Protein AF-A0A7C7RYG1-F1 (afdb_monomer)

Structure (mmCIF, N/CA/C/O backbone):
data_AF-A0A7C7RYG1-F1
#
_entry.id   AF-A0A7C7RYG1-F1
#
loop_
_atom_site.group_PDB
_atom_site.id
_atom_site.type_symbol
_atom_site.label_atom_id
_atom_site.label_alt_id
_atom_site.label_comp_id
_atom_site.label_asym_id
_atom_site.label_entity_id
_atom_site.label_seq_id
_atom_site.pdbx_PDB_ins_code
_atom_site.Cartn_x
_atom_site.Cartn_y
_atom_site.Cartn_z
_atom_site.occupancy
_atom_site.B_iso_or_equiv
_atom_site.auth_seq_id
_atom_site.auth_comp_id
_atom_site.auth_asym_id
_atom_site.auth_atom_id
_atom_site.pdbx_PDB_model_num
ATOM 1 N N . MET A 1 1 ? -7.619 8.962 5.197 1.00 81.75 1 MET A N 1
ATOM 2 C CA . MET A 1 1 ? -7.020 7.698 5.657 1.00 81.75 1 MET A CA 1
ATOM 3 C C . MET A 1 1 ? -5.960 7.375 4.657 1.00 81.75 1 MET A C 1
ATOM 5 O O . MET A 1 1 ? -6.228 7.354 3.449 1.00 81.75 1 MET A O 1
ATOM 9 N N . ASP A 1 2 ? -4.773 7.214 5.199 1.00 88.69 2 ASP A N 1
ATOM 10 C CA . ASP A 1 2 ? -3.544 7.345 4.460 1.00 88.69 2 ASP A CA 1
ATOM 11 C C . ASP A 1 2 ? -2.760 6.060 4.701 1.00 88.69 2 ASP A C 1
ATOM 13 O O . ASP A 1 2 ? -2.765 5.500 5.801 1.00 88.69 2 ASP A O 1
ATOM 17 N N . ALA A 1 3 ? -2.150 5.551 3.643 1.00 91.12 3 ALA A N 1
ATOM 18 C CA . ALA A 1 3 ? -1.354 4.341 3.709 1.00 91.12 3 ALA A CA 1
ATOM 19 C C . ALA A 1 3 ? 0.076 4.641 3.287 1.00 91.12 3 ALA A C 1
ATOM 21 O O . ALA A 1 3 ? 0.317 5.449 2.388 1.00 91.12 3 ALA A O 1
ATOM 22 N N . VAL A 1 4 ? 1.009 3.950 3.919 1.00 92.00 4 VAL A N 1
ATOM 23 C CA . VAL A 1 4 ? 2.417 3.939 3.561 1.00 92.00 4 VAL A CA 1
ATOM 24 C C . VAL A 1 4 ? 2.776 2.512 3.177 1.00 92.00 4 VAL A C 1
ATOM 26 O O . VAL A 1 4 ? 2.602 1.586 3.964 1.00 92.00 4 VAL A O 1
ATOM 29 N N . ILE A 1 5 ? 3.238 2.342 1.944 1.00 91.88 5 ILE A N 1
ATOM 30 C CA . ILE A 1 5 ? 3.670 1.064 1.387 1.00 91.88 5 ILE A CA 1
ATOM 31 C C . ILE A 1 5 ? 5.193 1.032 1.452 1.00 91.88 5 ILE A C 1
ATOM 33 O O . ILE A 1 5 ? 5.849 1.869 0.836 1.00 91.88 5 ILE A O 1
ATOM 37 N N . LEU A 1 6 ? 5.753 0.084 2.191 1.00 90.31 6 LEU A N 1
ATOM 38 C CA . LEU A 1 6 ? 7.189 -0.106 2.339 1.00 90.31 6 LEU A CA 1
ATOM 39 C C . LEU A 1 6 ? 7.705 -0.981 1.197 1.00 90.31 6 LEU A C 1
ATOM 41 O O . LEU A 1 6 ? 7.464 -2.183 1.174 1.00 90.31 6 LEU A O 1
ATOM 45 N N . ALA A 1 7 ? 8.422 -0.389 0.247 1.00 86.25 7 ALA A N 1
ATOM 46 C CA . ALA A 1 7 ? 9.057 -1.117 -0.845 1.00 86.25 7 ALA A CA 1
ATOM 47 C C . ALA A 1 7 ? 10.578 -1.066 -0.708 1.00 86.25 7 ALA A C 1
ATOM 49 O O . ALA A 1 7 ? 11.274 -0.394 -1.464 1.00 86.25 7 ALA A O 1
ATOM 50 N N . THR A 1 8 ? 11.093 -1.758 0.306 1.00 76.00 8 THR A N 1
ATOM 51 C CA . THR A 1 8 ? 12.538 -1.880 0.559 1.00 76.00 8 THR A CA 1
ATOM 52 C C . THR A 1 8 ? 13.253 -2.681 -0.533 1.00 76.00 8 THR A C 1
ATOM 54 O O . THR A 1 8 ? 14.423 -2.423 -0.806 1.00 76.00 8 THR A O 1
ATOM 57 N N . ASP A 1 9 ? 12.533 -3.586 -1.199 1.00 79.75 9 ASP A N 1
ATOM 58 C CA . ASP A 1 9 ? 12.875 -4.180 -2.491 1.00 79.75 9 ASP A CA 1
ATOM 59 C C . ASP A 1 9 ? 11.777 -3.817 -3.508 1.00 79.75 9 ASP A C 1
ATOM 61 O O . ASP A 1 9 ? 10.581 -3.885 -3.218 1.00 79.75 9 ASP A O 1
ATOM 65 N N . THR A 1 10 ? 12.177 -3.404 -4.710 1.00 79.06 10 THR A N 1
ATOM 66 C CA . THR A 1 10 ? 11.249 -3.007 -5.783 1.00 79.06 10 THR A CA 1
ATOM 67 C C . THR A 1 10 ? 10.888 -4.159 -6.716 1.00 79.06 10 THR A C 1
ATOM 69 O O . THR A 1 10 ? 9.892 -4.065 -7.440 1.00 79.06 10 THR A O 1
ATOM 72 N N . SER A 1 11 ? 11.640 -5.263 -6.677 1.00 79.12 11 SER A N 1
ATOM 73 C CA . SER A 1 11 ? 11.376 -6.457 -7.482 1.00 79.12 11 SER A CA 1
ATOM 74 C C . SER A 1 11 ? 9.952 -7.005 -7.260 1.00 79.12 11 SER A C 1
ATOM 76 O O . SER A 1 11 ? 9.217 -7.150 -8.247 1.00 79.12 11 SER A O 1
ATOM 78 N N . PRO A 1 12 ? 9.469 -7.185 -6.009 1.00 79.38 12 PRO A N 1
ATOM 79 C CA . PRO A 1 12 ? 8.124 -7.704 -5.754 1.00 79.38 12 PRO A CA 1
ATOM 80 C C . PRO A 1 12 ? 7.001 -6.786 -6.247 1.00 79.38 12 PRO A C 1
ATOM 82 O O . PRO A 1 12 ? 5.961 -7.272 -6.686 1.00 79.38 12 PRO A O 1
ATOM 85 N N . LEU A 1 13 ? 7.200 -5.462 -6.237 1.00 81.19 13 LEU A N 1
ATOM 86 C CA . LEU A 1 13 ? 6.156 -4.501 -6.615 1.00 81.19 13 LEU A CA 1
ATOM 87 C C . LEU A 1 13 ? 5.687 -4.672 -8.062 1.00 81.19 13 LEU A C 1
ATOM 89 O O . LEU A 1 13 ? 4.502 -4.505 -8.367 1.00 81.19 13 LEU A O 1
ATOM 93 N N . THR A 1 14 ? 6.627 -4.982 -8.954 1.00 83.56 14 THR A N 1
ATOM 94 C CA . THR A 1 14 ? 6.363 -5.143 -10.390 1.00 83.56 14 THR A CA 1
ATOM 95 C C . THR A 1 14 ? 5.921 -6.555 -10.758 1.00 83.56 14 THR A C 1
ATOM 97 O O . THR A 1 14 ? 5.418 -6.766 -11.865 1.00 83.56 14 THR A O 1
ATOM 100 N N . LEU A 1 15 ? 6.053 -7.509 -9.828 1.00 88.19 15 LEU A N 1
ATOM 101 C CA . LEU A 1 15 ? 5.689 -8.899 -10.046 1.00 88.19 15 LEU A CA 1
ATOM 102 C C . LEU A 1 15 ? 4.186 -9.003 -10.352 1.00 88.19 15 LEU A C 1
ATOM 104 O O . LEU A 1 15 ? 3.356 -8.496 -9.588 1.00 88.19 15 LEU A O 1
ATOM 108 N N . PRO A 1 16 ? 3.799 -9.630 -11.476 1.00 88.25 16 PRO A N 1
ATOM 109 C CA . PRO A 1 16 ? 2.399 -9.744 -11.837 1.00 88.25 16 PRO A CA 1
ATOM 110 C C . PRO A 1 16 ? 1.699 -10.791 -10.967 1.00 88.25 16 PRO A C 1
ATOM 112 O O . PRO A 1 16 ? 2.003 -11.980 -11.027 1.00 88.25 16 PRO A O 1
ATOM 115 N N . VAL A 1 17 ? 0.682 -10.361 -10.227 1.00 87.88 17 VAL A N 1
ATOM 116 C CA . VAL A 1 17 ? -0.285 -11.225 -9.547 1.00 87.88 17 VAL A CA 1
ATOM 117 C C . VAL A 1 17 ? -1.599 -11.144 -10.312 1.00 87.88 17 VAL A C 1
ATOM 119 O O . VAL A 1 17 ? -2.195 -10.074 -10.439 1.00 87.88 17 VAL A O 1
ATOM 122 N N . CYS A 1 18 ? -2.038 -12.274 -10.871 1.00 87.38 18 CYS A N 1
ATOM 123 C CA . CYS A 1 18 ? -3.219 -12.344 -11.742 1.00 87.38 18 CYS A CA 1
ATOM 124 C C . CYS A 1 18 ? -3.165 -11.353 -12.928 1.00 87.38 18 CYS A C 1
ATOM 126 O O . CYS A 1 18 ? -4.173 -10.748 -13.285 1.00 87.38 18 CYS A O 1
ATOM 128 N N . GLY A 1 19 ? -1.981 -11.158 -13.523 1.00 89.38 19 GLY A N 1
ATOM 129 C CA . GLY A 1 19 ? -1.785 -10.264 -14.675 1.00 89.38 19 GLY A CA 1
ATOM 130 C C . GLY A 1 19 ? -1.699 -8.770 -14.338 1.00 89.38 19 GLY A C 1
ATOM 131 O O . GLY A 1 19 ? -1.629 -7.949 -15.249 1.00 89.38 19 GLY A O 1
ATOM 132 N N . MET A 1 20 ? -1.680 -8.401 -13.054 1.00 89.31 20 MET A N 1
ATOM 133 C CA . MET A 1 20 ? -1.529 -7.021 -12.588 1.00 89.31 20 MET A CA 1
ATOM 134 C C . MET A 1 20 ? -0.301 -6.894 -11.678 1.00 89.31 20 MET A C 1
ATOM 136 O O . MET A 1 20 ? -0.127 -7.756 -10.820 1.00 89.31 20 MET A O 1
ATOM 140 N N . PRO A 1 21 ? 0.521 -5.831 -11.794 1.00 90.00 21 PRO A N 1
ATOM 141 C CA . PRO A 1 21 ? 1.601 -5.582 -10.841 1.00 90.00 21 PRO A CA 1
ATOM 142 C C . PRO A 1 21 ? 1.085 -5.578 -9.401 1.00 90.00 21 PRO A C 1
ATOM 144 O O . PRO A 1 21 ? 0.058 -4.947 -9.116 1.00 90.00 21 PRO A O 1
ATOM 147 N N . LEU A 1 22 ? 1.796 -6.264 -8.506 1.00 90.88 22 LEU A N 1
ATOM 148 C CA . LEU A 1 22 ? 1.409 -6.437 -7.108 1.00 90.88 22 LEU A CA 1
ATOM 149 C C . LEU A 1 22 ? 1.053 -5.107 -6.437 1.00 90.88 22 LEU A C 1
ATOM 151 O O . LEU A 1 22 ? -0.020 -4.977 -5.849 1.00 90.88 22 LEU A O 1
ATOM 155 N N . VAL A 1 23 ? 1.891 -4.088 -6.622 1.00 90.06 23 VAL A N 1
ATOM 156 C CA . VAL A 1 23 ? 1.678 -2.749 -6.056 1.00 90.06 23 VAL A CA 1
ATOM 157 C C . VAL A 1 23 ? 0.370 -2.108 -6.524 1.00 90.06 23 VAL A C 1
ATOM 159 O O . VAL A 1 23 ? -0.341 -1.472 -5.748 1.00 90.06 23 VAL A O 1
ATOM 162 N N . ARG A 1 24 ? -0.010 -2.314 -7.790 1.00 91.50 24 ARG A N 1
ATOM 163 C CA . ARG A 1 24 ? -1.252 -1.770 -8.343 1.00 91.50 24 ARG A CA 1
ATOM 164 C C . ARG A 1 24 ? -2.455 -2.500 -7.752 1.00 91.50 24 ARG A C 1
ATOM 166 O O . ARG A 1 24 ? -3.437 -1.853 -7.392 1.00 91.50 24 ARG A O 1
ATOM 173 N N . ARG A 1 25 ? -2.364 -3.824 -7.595 1.00 92.06 25 ARG A N 1
ATOM 174 C CA . ARG A 1 25 ? -3.386 -4.622 -6.905 1.00 92.06 25 ARG A CA 1
ATOM 175 C C . ARG A 1 25 ? -3.549 -4.161 -5.456 1.00 92.06 25 ARG A C 1
ATOM 177 O O . ARG A 1 25 ? -4.677 -3.944 -5.023 1.00 92.06 25 ARG A O 1
ATOM 184 N N . LEU A 1 26 ? -2.443 -3.944 -4.746 1.00 92.50 26 LEU A N 1
ATOM 185 C CA . LEU A 1 26 ? -2.449 -3.454 -3.371 1.00 92.50 26 LEU A CA 1
ATOM 186 C C . LEU A 1 26 ? -3.144 -2.091 -3.260 1.00 92.50 26 LEU A C 1
ATOM 188 O O . LEU A 1 26 ? -4.017 -1.913 -2.416 1.00 92.50 26 LEU A O 1
ATOM 192 N N . LEU A 1 27 ? -2.843 -1.149 -4.157 1.00 93.19 27 LEU A N 1
ATOM 193 C CA . LEU A 1 27 ? -3.526 0.147 -4.187 1.00 93.19 27 LEU A CA 1
ATOM 194 C C . LEU A 1 27 ? -5.032 0.028 -4.444 1.00 93.19 27 LEU A C 1
ATOM 196 O O . LEU A 1 27 ? -5.804 0.769 -3.836 1.00 93.19 27 LEU A O 1
ATOM 200 N N . TYR A 1 28 ? -5.473 -0.899 -5.300 1.00 93.00 28 TYR A N 1
ATOM 201 C CA . TYR A 1 28 ? -6.903 -1.167 -5.478 1.00 93.00 28 TYR A CA 1
ATOM 202 C C . TYR A 1 28 ? -7.550 -1.712 -4.201 1.00 93.00 28 TYR A C 1
ATOM 204 O O . TYR A 1 28 ? -8.629 -1.243 -3.833 1.00 93.00 28 TYR A O 1
ATOM 212 N N . THR A 1 29 ? -6.887 -2.633 -3.495 1.00 93.38 29 THR A N 1
ATOM 213 C CA . THR A 1 29 ? -7.349 -3.134 -2.192 1.00 93.38 29 THR A CA 1
ATOM 214 C C . THR A 1 29 ? -7.466 -1.998 -1.174 1.00 93.38 29 THR A C 1
ATOM 216 O O . THR A 1 29 ? -8.511 -1.822 -0.549 1.00 93.38 29 THR A O 1
ATOM 219 N N . LEU A 1 30 ? -6.419 -1.182 -1.034 1.00 92.62 30 LEU A N 1
ATOM 220 C CA . LEU A 1 30 ? -6.394 -0.057 -0.099 1.00 92.62 30 LEU A CA 1
ATOM 221 C C . LEU A 1 30 ? -7.485 0.969 -0.430 1.00 92.62 30 LEU A C 1
ATOM 223 O O . LEU A 1 30 ? -8.191 1.440 0.463 1.00 92.62 30 LEU A O 1
ATOM 227 N N . ARG A 1 31 ? -7.694 1.267 -1.717 1.00 93.44 31 ARG A N 1
ATOM 228 C CA . ARG A 1 31 ? -8.787 2.132 -2.179 1.00 93.44 31 ARG A CA 1
ATOM 229 C C . ARG A 1 31 ? -10.151 1.612 -1.731 1.00 93.44 31 ARG A C 1
ATOM 231 O O . ARG A 1 31 ? -10.970 2.403 -1.251 1.00 93.44 31 ARG A O 1
ATOM 238 N N . ALA A 1 32 ? -10.404 0.316 -1.925 1.00 92.56 32 ALA A N 1
ATOM 239 C CA . ALA A 1 32 ? -11.657 -0.335 -1.551 1.00 92.56 32 ALA A CA 1
ATOM 240 C C . ALA A 1 32 ? -11.877 -0.302 -0.027 1.00 92.56 32 ALA A C 1
ATOM 242 O O . ALA A 1 32 ? -12.990 -0.041 0.428 1.00 92.56 32 ALA A O 1
ATOM 243 N N . ALA A 1 33 ? -10.796 -0.411 0.750 1.00 91.50 33 ALA A N 1
ATOM 244 C CA . ALA A 1 33 ? -10.802 -0.232 2.201 1.00 91.50 33 ALA A CA 1
ATOM 245 C C . ALA A 1 33 ? -10.989 1.231 2.662 1.00 91.50 33 ALA A C 1
ATOM 247 O O . ALA A 1 33 ? -11.164 1.479 3.853 1.00 91.50 33 ALA A O 1
ATOM 248 N N . GLY A 1 34 ? -10.998 2.204 1.742 1.00 90.88 34 GLY A N 1
ATOM 249 C CA . GLY A 1 34 ? -11.260 3.618 2.036 1.00 90.88 34 GLY A CA 1
ATOM 250 C C . GLY A 1 34 ? -10.028 4.525 2.024 1.00 90.88 34 GLY A C 1
ATOM 251 O O . GLY A 1 34 ? -10.165 5.728 2.254 1.00 90.88 34 GLY A O 1
ATOM 252 N N . VAL A 1 35 ? -8.843 4.001 1.701 1.00 91.00 35 VAL A N 1
ATOM 253 C CA . VAL A 1 35 ? -7.628 4.810 1.539 1.00 91.00 35 VAL A CA 1
ATOM 254 C C . VAL A 1 35 ? -7.782 5.742 0.336 1.00 91.00 35 VAL A C 1
ATOM 256 O O . VAL A 1 35 ? -8.343 5.376 -0.705 1.00 91.00 35 VAL A O 1
ATOM 259 N N . ARG A 1 36 ? -7.318 6.984 0.494 1.00 90.19 36 ARG A N 1
ATOM 260 C CA . ARG A 1 36 ? -7.355 8.019 -0.558 1.00 90.19 36 ARG A CA 1
ATOM 261 C C . ARG A 1 36 ? -5.978 8.575 -0.897 1.00 90.19 36 ARG A C 1
ATOM 263 O O . ARG A 1 36 ? -5.798 9.085 -1.999 1.00 90.19 36 ARG A O 1
ATOM 270 N N . LYS A 1 37 ? -5.015 8.435 0.012 1.00 91.12 37 LYS A N 1
ATOM 271 C CA . LYS A 1 37 ? -3.618 8.819 -0.173 1.00 91.12 37 LYS A CA 1
ATOM 272 C C . LYS A 1 37 ? -2.740 7.612 0.127 1.00 91.12 37 LYS A C 1
ATOM 274 O O . LYS A 1 37 ? -2.884 6.997 1.180 1.00 91.12 37 LYS A O 1
ATOM 279 N N . ALA A 1 38 ? -1.869 7.263 -0.807 1.00 91.00 38 ALA A N 1
ATOM 280 C CA . ALA A 1 38 ? -0.891 6.204 -0.640 1.00 91.00 38 ALA A CA 1
ATOM 281 C C . ALA A 1 38 ? 0.502 6.766 -0.917 1.00 91.00 38 ALA A C 1
ATOM 283 O O . ALA A 1 38 ? 0.744 7.366 -1.966 1.00 91.00 38 ALA A O 1
ATOM 284 N N . PHE A 1 39 ? 1.408 6.574 0.028 1.00 91.69 39 PHE A N 1
ATOM 285 C CA . PHE A 1 39 ? 2.807 6.931 -0.114 1.00 91.69 39 PHE A CA 1
ATOM 286 C C . PHE A 1 39 ? 3.617 5.649 -0.269 1.00 91.69 39 PHE A C 1
ATOM 288 O O . PHE A 1 39 ? 3.576 4.781 0.596 1.00 91.69 39 PHE A O 1
ATOM 295 N N . ILE A 1 40 ? 4.325 5.502 -1.377 1.00 91.31 40 ILE A N 1
ATOM 296 C CA . ILE A 1 40 ? 5.176 4.348 -1.640 1.00 91.31 40 ILE A CA 1
ATOM 297 C C . ILE A 1 40 ? 6.597 4.748 -1.261 1.00 91.31 40 ILE A C 1
ATOM 299 O O . ILE A 1 40 ? 7.205 5.615 -1.893 1.00 91.31 40 ILE A O 1
ATOM 303 N N . VAL A 1 41 ? 7.105 4.129 -0.202 1.00 90.56 41 VAL A N 1
ATOM 304 C CA . VAL A 1 41 ? 8.4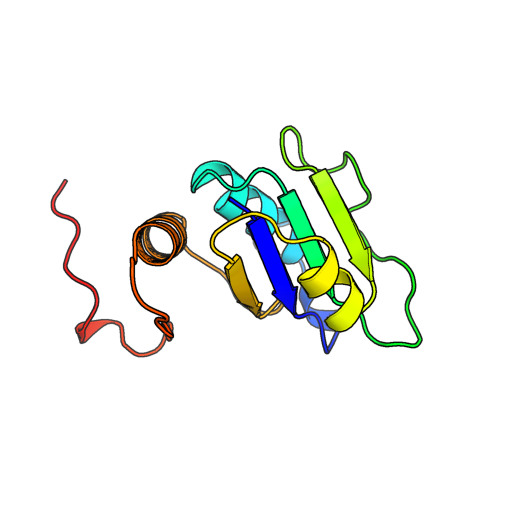82 4.296 0.245 1.00 90.56 41 VAL A CA 1
ATOM 305 C C . VAL A 1 41 ? 9.372 3.464 -0.652 1.00 90.56 41 VAL A C 1
ATOM 307 O O . VAL A 1 41 ? 9.181 2.256 -0.748 1.00 90.56 41 VAL A O 1
ATOM 310 N N . LEU A 1 42 ? 10.333 4.113 -1.296 1.00 88.38 42 LEU A N 1
ATOM 311 C CA . LEU A 1 42 ? 11.259 3.489 -2.229 1.00 88.38 42 LEU A CA 1
ATOM 312 C C . LEU A 1 42 ? 12.680 3.443 -1.648 1.00 88.38 42 LEU A C 1
ATOM 314 O O . LEU A 1 42 ? 13.003 4.218 -0.739 1.00 88.38 42 LEU A O 1
ATOM 318 N N . PRO A 1 43 ? 13.552 2.575 -2.184 1.00 85.94 43 PRO A N 1
ATOM 319 C CA . PRO A 1 43 ? 14.970 2.591 -1.857 1.00 85.94 43 PRO A CA 1
ATOM 320 C C . PRO A 1 43 ? 15.615 3.940 -2.241 1.00 85.94 43 PRO A C 1
ATOM 322 O O . PRO A 1 43 ? 15.161 4.581 -3.192 1.00 85.94 43 PRO A O 1
ATOM 325 N N . PRO A 1 44 ? 16.675 4.399 -1.545 1.00 81.00 44 PRO A N 1
ATOM 326 C CA . PRO A 1 44 ? 17.254 5.737 -1.745 1.00 81.00 44 PRO A CA 1
ATOM 327 C C . PRO A 1 44 ? 17.756 6.021 -3.171 1.00 81.00 44 PRO A C 1
ATOM 329 O O . PRO A 1 44 ? 17.830 7.174 -3.596 1.00 81.00 44 PRO A O 1
ATOM 332 N N . ASP A 1 45 ? 18.130 4.975 -3.902 1.00 83.44 45 ASP A N 1
ATOM 333 C CA . ASP A 1 45 ? 18.600 5.011 -5.284 1.00 83.44 45 ASP A CA 1
ATOM 334 C C . ASP A 1 45 ? 17.463 5.124 -6.314 1.00 83.44 45 ASP A C 1
ATOM 336 O O . ASP A 1 45 ? 17.722 5.412 -7.485 1.00 83.44 45 ASP A O 1
ATOM 340 N N . LEU A 1 46 ? 16.202 4.980 -5.892 1.00 80.00 46 LEU A N 1
ATOM 341 C CA . LEU A 1 46 ? 15.044 4.938 -6.775 1.00 80.00 46 LEU A CA 1
ATOM 342 C C . LEU A 1 46 ? 14.042 6.051 -6.445 1.00 80.00 46 LEU A C 1
ATOM 344 O O . LEU A 1 46 ? 13.390 6.063 -5.407 1.00 80.00 46 LEU A O 1
ATOM 348 N N . ARG A 1 47 ? 13.892 7.009 -7.368 1.00 70.75 47 ARG A N 1
ATOM 349 C CA . ARG A 1 47 ? 13.012 8.179 -7.175 1.00 70.75 47 ARG A CA 1
ATOM 350 C C . ARG A 1 47 ? 11.557 7.944 -7.583 1.00 70.75 47 ARG A C 1
ATOM 352 O O . ARG A 1 47 ? 10.680 8.686 -7.147 1.00 70.75 47 ARG A O 1
ATOM 359 N N . SER A 1 48 ? 11.293 6.963 -8.443 1.00 75.25 48 SER A N 1
ATOM 360 C CA . SER A 1 48 ? 9.941 6.627 -8.897 1.00 75.25 48 SER A CA 1
ATOM 361 C C . SER A 1 48 ? 9.867 5.216 -9.482 1.00 75.25 48 SER A C 1
ATOM 363 O O . SER A 1 48 ? 10.806 4.748 -10.123 1.00 75.25 48 SER A O 1
ATOM 365 N N . LEU A 1 49 ? 8.722 4.558 -9.295 1.00 79.00 49 LEU A N 1
ATOM 366 C CA . LEU A 1 49 ? 8.373 3.267 -9.890 1.00 79.00 49 LEU A CA 1
ATOM 367 C C . LEU A 1 49 ? 6.897 3.315 -10.325 1.00 79.00 49 LEU A C 1
ATOM 369 O O . LEU A 1 49 ? 6.131 4.104 -9.768 1.00 79.00 49 LEU A O 1
ATOM 373 N N . PRO A 1 50 ? 6.447 2.496 -11.291 1.00 74.69 50 PRO A N 1
ATOM 374 C CA . PRO A 1 50 ? 5.028 2.206 -11.416 1.00 74.69 50 PRO A CA 1
ATOM 375 C C . PRO A 1 50 ? 4.466 1.700 -10.076 1.00 74.69 50 PRO A C 1
ATOM 377 O O . PRO A 1 50 ? 5.092 0.848 -9.441 1.00 74.69 50 PRO A O 1
ATOM 380 N N . PRO A 1 51 ? 3.295 2.187 -9.645 1.00 75.38 51 PRO A N 1
ATOM 381 C CA . PRO A 1 51 ? 2.338 3.000 -10.383 1.00 75.38 51 PRO A CA 1
ATOM 382 C C . PRO A 1 51 ? 2.594 4.506 -10.212 1.00 75.38 51 PRO A C 1
ATOM 384 O O . PRO A 1 51 ? 2.826 5.000 -9.112 1.00 75.38 51 PRO A O 1
ATOM 387 N N . ALA A 1 52 ? 2.500 5.254 -11.309 1.00 77.75 52 ALA A N 1
ATOM 388 C CA . ALA A 1 52 ? 2.674 6.702 -11.292 1.00 77.75 52 ALA A CA 1
ATOM 389 C C . ALA A 1 52 ? 1.479 7.416 -10.619 1.00 77.75 52 ALA A C 1
ATOM 391 O O . ALA A 1 52 ? 0.381 6.856 -10.529 1.00 77.75 52 ALA A O 1
ATOM 392 N N . PRO A 1 53 ? 1.640 8.675 -10.170 1.00 74.00 53 PRO A N 1
ATOM 393 C CA . PRO A 1 53 ? 0.510 9.488 -9.728 1.00 74.00 53 PRO A CA 1
ATOM 394 C C . PRO A 1 53 ? -0.607 9.513 -10.786 1.00 74.00 53 PRO A C 1
ATOM 396 O O . PRO A 1 53 ? -0.373 9.885 -11.932 1.00 74.00 53 PRO A O 1
ATOM 399 N N . GLY A 1 54 ? -1.821 9.113 -10.397 1.00 75.06 54 GLY A N 1
ATOM 400 C CA . GLY A 1 54 ? -2.985 9.039 -11.291 1.00 75.06 54 GLY A CA 1
ATOM 401 C C . GLY A 1 54 ? -3.242 7.669 -11.934 1.00 75.06 54 GLY A C 1
ATOM 402 O O . GLY A 1 54 ? -4.316 7.474 -12.497 1.00 75.06 54 GLY A O 1
ATOM 403 N N . ASP A 1 55 ? -2.334 6.698 -11.789 1.00 83.44 55 ASP A N 1
ATOM 404 C CA . ASP A 1 55 ? -2.507 5.341 -12.338 1.00 83.44 55 ASP A CA 1
ATOM 405 C C . ASP A 1 55 ? -3.675 4.565 -11.715 1.00 83.44 55 ASP A C 1
ATOM 407 O O . ASP A 1 55 ? -4.219 3.647 -12.334 1.00 83.44 55 ASP A O 1
ATOM 411 N N . VAL A 1 56 ? -4.036 4.895 -10.472 1.00 86.69 56 VAL A N 1
ATOM 412 C CA . VAL A 1 56 ? -5.131 4.260 -9.734 1.00 86.69 56 VAL A CA 1
ATOM 413 C C . VAL A 1 56 ? -6.205 5.309 -9.443 1.00 86.69 56 VAL A C 1
ATOM 415 O O . VAL A 1 56 ? -6.000 6.186 -8.600 1.00 86.69 56 VAL A O 1
ATOM 418 N N . PRO A 1 57 ?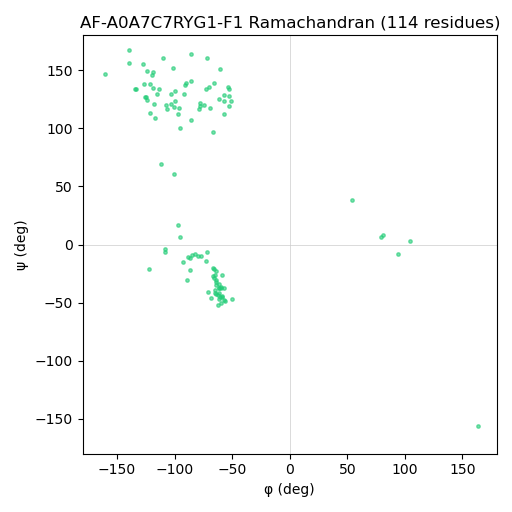 -7.373 5.242 -10.109 1.00 87.19 57 PRO A N 1
ATOM 419 C CA . PRO A 1 57 ? -8.434 6.224 -9.923 1.00 87.19 57 PRO A CA 1
ATOM 420 C C . PRO A 1 57 ? -8.887 6.324 -8.462 1.00 87.19 57 PRO A C 1
ATOM 422 O O . PRO A 1 57 ? -9.249 5.326 -7.839 1.00 87.19 57 PRO A O 1
ATOM 425 N N . GLY A 1 58 ? -8.923 7.544 -7.926 1.00 86.94 58 GLY A N 1
ATOM 426 C CA . GLY A 1 58 ? -9.383 7.813 -6.560 1.00 86.94 58 GLY A CA 1
ATOM 427 C C . GLY A 1 58 ? -8.354 7.547 -5.457 1.00 86.94 58 GLY A C 1
ATOM 428 O O . GLY A 1 58 ? -8.727 7.620 -4.286 1.00 86.94 58 GLY A O 1
ATOM 429 N N . VAL A 1 59 ? -7.092 7.267 -5.809 1.00 90.06 59 VAL A N 1
ATOM 430 C CA . VAL A 1 59 ? -5.960 7.247 -4.873 1.00 90.06 59 VAL A CA 1
ATOM 431 C C . VAL A 1 59 ? -4.877 8.198 -5.368 1.00 90.06 59 VAL A C 1
ATOM 433 O O . VAL A 1 59 ? -4.384 8.078 -6.487 1.00 90.06 59 VAL A O 1
ATOM 436 N N . VAL A 1 60 ? -4.486 9.146 -4.521 1.00 90.31 60 VAL A N 1
ATOM 437 C CA . VAL A 1 60 ? -3.309 9.982 -4.753 1.00 90.31 60 VAL A CA 1
ATOM 438 C C . VAL A 1 60 ? -2.077 9.169 -4.375 1.00 90.31 60 VAL A C 1
ATOM 440 O O . VAL A 1 60 ? -1.925 8.802 -3.212 1.00 90.31 60 VAL A O 1
ATOM 443 N N . VAL A 1 61 ? -1.214 8.892 -5.352 1.00 90.44 61 VAL A N 1
ATOM 444 C CA . VAL A 1 61 ? 0.044 8.162 -5.149 1.00 90.44 61 VAL A CA 1
ATOM 445 C C . VAL A 1 61 ? 1.202 9.153 -5.062 1.00 90.44 61 VAL A C 1
ATOM 447 O O . VAL A 1 61 ? 1.314 10.050 -5.901 1.00 90.44 61 VAL A O 1
ATOM 450 N N . ARG A 1 62 ? 2.059 8.992 -4.053 1.00 89.38 62 ARG A N 1
ATOM 451 C CA . ARG A 1 62 ? 3.330 9.713 -3.887 1.00 89.38 62 ARG A CA 1
ATOM 452 C C . ARG A 1 62 ? 4.468 8.716 -3.680 1.00 89.38 62 ARG A C 1
ATOM 454 O O . ARG A 1 62 ? 4.229 7.603 -3.225 1.00 89.38 62 ARG A O 1
ATOM 461 N N . HIS A 1 63 ? 5.683 9.133 -4.011 1.00 89.25 63 HIS A N 1
ATOM 462 C CA . HIS A 1 63 ? 6.905 8.350 -3.850 1.00 89.25 63 HIS A CA 1
ATOM 463 C C . HIS A 1 63 ? 7.905 9.128 -3.002 1.00 89.25 63 HIS A C 1
ATOM 465 O O . HIS A 1 63 ? 7.934 10.356 -3.093 1.00 89.25 63 HIS A O 1
ATOM 471 N N . GLY A 1 64 ? 8.741 8.423 -2.243 1.00 88.56 64 GLY A N 1
ATOM 472 C CA . GLY A 1 64 ? 9.822 9.048 -1.486 1.00 88.56 64 GLY A CA 1
ATOM 473 C C . GLY A 1 64 ? 10.395 8.148 -0.401 1.00 88.56 64 GLY A C 1
ATOM 474 O O . GLY A 1 64 ? 10.287 6.926 -0.462 1.00 88.56 64 GLY A O 1
ATOM 475 N N . SER A 1 65 ? 10.994 8.768 0.605 1.00 88.75 65 SER A N 1
ATOM 476 C CA . SER A 1 65 ? 11.507 8.104 1.802 1.00 88.75 65 SER A CA 1
ATOM 477 C C . SER A 1 65 ? 10.425 7.925 2.873 1.00 88.75 65 SER A C 1
ATOM 479 O O . SER A 1 65 ? 9.392 8.592 2.861 1.00 88.75 65 SER A O 1
ATOM 481 N N . LEU A 1 66 ? 10.684 7.056 3.857 1.00 87.31 66 LEU A N 1
ATOM 482 C CA . LEU A 1 66 ? 9.801 6.908 5.018 1.00 87.31 66 LEU A CA 1
ATOM 483 C C . LEU A 1 66 ? 9.689 8.210 5.830 1.00 87.31 66 LEU A C 1
ATOM 485 O O . LEU A 1 66 ? 8.623 8.494 6.358 1.00 87.31 66 LEU A O 1
ATOM 489 N N . GLY A 1 67 ? 10.756 9.013 5.906 1.00 86.69 67 GLY A N 1
ATOM 490 C CA . GLY A 1 67 ? 10.725 10.305 6.601 1.00 86.69 67 GLY A CA 1
ATOM 491 C C . GLY A 1 67 ? 9.724 11.270 5.964 1.00 86.69 67 GLY A C 1
ATOM 492 O O . GLY A 1 67 ? 8.807 11.736 6.634 1.00 86.69 67 GLY A O 1
ATOM 493 N N . GLU A 1 68 ? 9.826 11.465 4.648 1.00 88.31 68 GLU A N 1
ATOM 494 C CA . GLU A 1 68 ? 8.883 12.288 3.871 1.00 88.31 68 GLU A CA 1
ATOM 495 C C . GLU A 1 68 ? 7.444 11.760 3.977 1.00 88.31 68 GLU A C 1
ATOM 497 O O . GLU A 1 68 ? 6.491 12.535 4.058 1.00 88.31 68 GLU A O 1
ATOM 502 N N . ALA A 1 69 ? 7.283 10.433 4.018 1.00 86.75 69 ALA A N 1
ATOM 503 C CA . ALA A 1 69 ? 5.985 9.790 4.169 1.00 86.75 69 ALA A CA 1
ATOM 504 C C . ALA A 1 69 ? 5.315 10.093 5.514 1.00 86.75 69 ALA A C 1
ATOM 506 O O . ALA A 1 69 ? 4.091 10.078 5.572 1.00 86.75 69 ALA A O 1
ATOM 507 N N . LEU A 1 70 ? 6.092 10.317 6.580 1.00 84.31 70 LEU A N 1
ATOM 508 C CA . LEU A 1 70 ? 5.600 10.580 7.935 1.00 84.31 70 LEU A CA 1
ATOM 509 C C . LEU A 1 70 ? 5.370 12.072 8.203 1.00 84.31 70 LEU A C 1
ATOM 511 O O . LEU A 1 70 ? 4.469 12.412 8.963 1.00 84.31 70 LEU A O 1
ATOM 515 N N . GLU A 1 71 ? 6.146 12.957 7.574 1.00 84.94 71 GLU A N 1
ATOM 516 C CA . GLU A 1 71 ? 5.972 14.415 7.687 1.00 84.94 71 GLU A CA 1
ATOM 517 C C . GLU A 1 71 ? 4.653 14.904 7.067 1.00 84.94 71 GLU A C 1
ATOM 519 O O . GLU A 1 71 ? 4.076 15.895 7.507 1.00 84.94 71 GLU A O 1
ATOM 524 N N . ASP A 1 72 ? 4.159 14.191 6.057 1.00 73.69 72 ASP A N 1
ATOM 525 C CA . ASP A 1 72 ? 2.997 14.549 5.240 1.00 73.69 72 ASP A CA 1
ATOM 526 C C . ASP A 1 72 ? 1.691 13.859 5.714 1.00 73.69 72 ASP A C 1
ATOM 528 O O . ASP A 1 72 ? 0.717 13.763 4.960 1.00 73.69 72 ASP A O 1
ATOM 532 N N . GLN A 1 73 ? 1.662 13.325 6.942 1.00 69.44 73 GLN A N 1
ATOM 533 C CA . GLN A 1 73 ? 0.543 12.539 7.485 1.00 69.44 73 GLN A CA 1
ATOM 534 C C . GLN A 1 73 ? -0.316 13.337 8.466 1.00 69.44 73 GLN A C 1
ATOM 536 O O . GLN A 1 73 ? 0.145 13.767 9.519 1.00 69.44 73 GLN A O 1
ATOM 541 N N . GLU A 1 74 ? -1.606 13.460 8.147 1.00 65.94 74 GL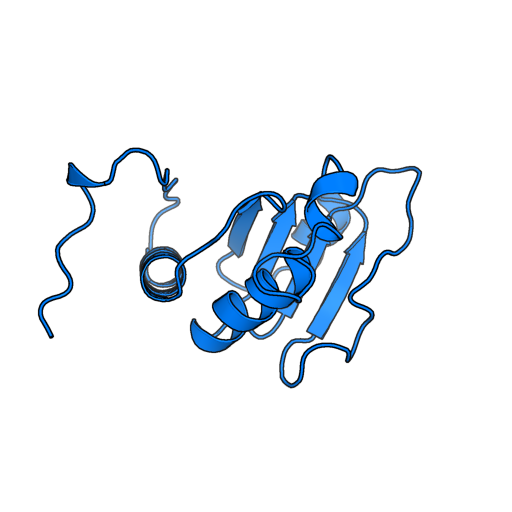U A N 1
ATOM 542 C CA . GLU A 1 74 ? -2.602 14.160 8.975 1.00 65.94 74 GLU A CA 1
ATOM 543 C C . GLU A 1 74 ? -3.591 13.195 9.667 1.00 65.94 74 GLU A C 1
ATOM 545 O O . GLU A 1 74 ? -4.459 13.621 10.430 1.00 65.94 74 GLU A O 1
ATOM 550 N N . ALA A 1 75 ? -3.500 11.888 9.398 1.00 65.44 75 ALA A N 1
ATOM 551 C CA . ALA A 1 75 ? -4.521 10.889 9.720 1.00 65.44 75 ALA A CA 1
ATOM 552 C C . ALA A 1 75 ? -3.911 9.570 10.245 1.00 65.44 75 ALA A C 1
ATOM 554 O O . ALA A 1 75 ? -2.706 9.360 10.120 1.00 65.44 75 ALA A O 1
ATOM 555 N N . PRO A 1 76 ? -4.724 8.655 10.824 1.00 65.00 76 PRO A N 1
ATOM 556 C CA . PRO A 1 76 ? -4.270 7.311 11.177 1.00 65.00 76 PRO A CA 1
ATOM 557 C C . PRO A 1 76 ? -3.614 6.614 9.982 1.00 65.00 76 PRO A C 1
ATOM 559 O O . PRO A 1 76 ? -4.190 6.545 8.889 1.00 65.00 76 PRO A O 1
ATOM 562 N N . LEU A 1 77 ? -2.405 6.122 10.242 1.00 82.38 77 LEU A N 1
ATOM 563 C CA . LEU A 1 77 ? -1.465 5.607 9.262 1.00 82.38 77 LEU A CA 1
ATOM 564 C C . LEU A 1 77 ? -1.507 4.083 9.225 1.00 82.38 77 LEU A C 1
ATOM 566 O O . LEU A 1 77 ? -1.246 3.427 10.234 1.00 82.38 77 LEU A O 1
ATOM 570 N N . LEU A 1 78 ? -1.772 3.524 8.047 1.00 88.06 78 LEU A N 1
ATOM 571 C CA . LEU A 1 78 ? -1.564 2.103 7.789 1.00 88.06 78 LEU A CA 1
ATOM 572 C C . LEU A 1 78 ? -0.197 1.900 7.127 1.00 88.06 78 LEU A C 1
ATOM 574 O O . LEU A 1 78 ? 0.015 2.378 6.015 1.00 88.06 78 LEU A O 1
ATOM 578 N N . LEU A 1 79 ? 0.703 1.176 7.791 1.00 90.69 79 LEU A N 1
ATOM 579 C CA . LEU A 1 79 ? 1.962 0.706 7.207 1.00 90.69 79 LEU A CA 1
ATOM 580 C C . LEU A 1 79 ? 1.750 -0.690 6.618 1.00 90.69 79 LEU A C 1
ATOM 582 O O . LEU A 1 79 ? 1.196 -1.560 7.287 1.00 90.69 79 LEU A O 1
ATOM 586 N N . VAL A 1 80 ? 2.164 -0.886 5.368 1.00 90.62 80 VAL A N 1
ATOM 587 C CA . VAL A 1 80 ? 1.994 -2.145 4.635 1.00 90.62 80 VAL A CA 1
ATOM 588 C C . VAL A 1 80 ? 3.293 -2.503 3.938 1.00 90.62 80 VAL A C 1
ATOM 590 O O . VAL A 1 80 ? 3.866 -1.655 3.259 1.00 90.62 80 VAL A O 1
ATOM 593 N N . ASP A 1 81 ? 3.726 -3.752 4.041 1.00 89.56 81 ASP A N 1
ATOM 594 C CA . ASP A 1 81 ? 4.840 -4.248 3.237 1.00 89.56 81 ASP A CA 1
ATOM 595 C C . ASP A 1 81 ? 4.431 -4.369 1.759 1.00 89.56 81 ASP A C 1
ATOM 597 O O . ASP A 1 81 ? 3.331 -4.803 1.418 1.00 89.56 81 ASP A O 1
ATOM 601 N N . GLY A 1 82 ? 5.290 -3.914 0.850 1.00 86.81 82 GLY A N 1
ATOM 602 C CA . GLY A 1 82 ? 4.984 -3.833 -0.580 1.00 86.81 82 GLY A CA 1
ATOM 603 C C . GLY A 1 82 ? 4.956 -5.181 -1.303 1.00 86.81 82 GLY A C 1
ATOM 604 O O . GLY A 1 82 ? 4.446 -5.268 -2.420 1.00 86.81 82 GLY A O 1
ATOM 605 N N . ASP A 1 83 ? 5.482 -6.228 -0.678 1.00 87.88 83 ASP A N 1
ATOM 606 C CA . ASP A 1 83 ? 5.598 -7.581 -1.219 1.00 87.88 83 ASP A CA 1
ATOM 607 C C . ASP A 1 83 ? 4.439 -8.511 -0.818 1.00 87.88 83 ASP A C 1
ATOM 609 O O . ASP A 1 83 ? 4.437 -9.687 -1.189 1.00 87.88 83 ASP A O 1
ATOM 613 N N . ILE A 1 84 ? 3.405 -7.987 -0.147 1.00 87.50 84 ILE A N 1
ATOM 614 C CA . ILE A 1 84 ? 2.266 -8.788 0.317 1.00 87.50 84 ILE A CA 1
ATOM 615 C C . ILE A 1 84 ? 1.022 -8.661 -0.565 1.00 87.50 84 ILE A C 1
ATOM 617 O O . ILE A 1 84 ? 0.697 -7.624 -1.153 1.00 87.50 84 ILE A O 1
ATOM 621 N N . VAL A 1 85 ? 0.232 -9.731 -0.564 1.00 88.44 85 VAL A N 1
ATOM 622 C CA . VAL A 1 85 ? -1.126 -9.763 -1.105 1.00 88.44 85 VAL A CA 1
ATOM 623 C C . VAL A 1 85 ? -2.108 -9.506 0.037 1.00 88.44 85 VAL A C 1
ATOM 625 O O . VAL A 1 85 ? -2.468 -10.415 0.769 1.00 88.44 85 VAL A O 1
ATOM 628 N N . LEU A 1 86 ? -2.600 -8.272 0.149 1.00 88.81 86 LEU A N 1
ATOM 629 C CA . LEU A 1 86 ? -3.554 -7.894 1.199 1.00 88.81 86 LEU A CA 1
ATOM 630 C C . LEU A 1 86 ? -5.022 -8.099 0.771 1.00 88.81 86 LEU A C 1
ATOM 632 O O . LEU A 1 86 ? -5.397 -7.755 -0.357 1.00 88.81 86 LEU A O 1
ATOM 636 N N . ASP A 1 87 ? -5.854 -8.617 1.683 1.00 88.19 87 ASP A N 1
ATOM 637 C CA . ASP A 1 87 ? -7.323 -8.672 1.568 1.00 88.19 87 ASP A CA 1
ATOM 638 C C . ASP A 1 87 ? -7.956 -7.358 2.067 1.00 88.19 87 ASP A C 1
ATOM 640 O O . ASP A 1 87 ? -7.540 -6.783 3.077 1.00 88.19 87 ASP A O 1
ATOM 644 N N . GLU A 1 88 ? -8.997 -6.883 1.378 1.00 89.69 88 GLU A N 1
ATOM 645 C CA . GLU A 1 88 ? -9.707 -5.642 1.719 1.00 89.69 88 GLU A CA 1
ATOM 646 C C . GLU A 1 88 ? -10.262 -5.656 3.149 1.00 89.69 88 GLU A C 1
ATOM 648 O O . GLU A 1 88 ? -10.234 -4.637 3.842 1.00 89.69 88 GLU A O 1
ATOM 653 N N . ARG A 1 89 ? -10.755 -6.807 3.615 1.00 88.06 89 ARG A N 1
ATOM 654 C CA . ARG A 1 89 ? -11.349 -6.958 4.949 1.00 88.06 89 ARG A CA 1
ATOM 655 C C . ARG A 1 89 ? -10.308 -6.739 6.038 1.00 88.06 89 ARG A C 1
ATOM 657 O O . ARG A 1 89 ? -10.614 -6.087 7.033 1.00 88.06 89 ARG A O 1
ATOM 664 N N . ILE A 1 90 ? -9.084 -7.224 5.824 1.00 87.00 90 ILE A N 1
ATOM 665 C CA . ILE A 1 90 ? -7.957 -7.033 6.746 1.00 87.00 90 ILE A CA 1
ATOM 666 C C . ILE A 1 90 ? -7.550 -5.559 6.758 1.00 87.00 90 ILE A C 1
ATOM 668 O O . ILE A 1 90 ? -7.431 -4.968 7.828 1.00 87.00 90 ILE A O 1
ATOM 672 N N . ALA A 1 91 ? -7.429 -4.928 5.586 1.00 88.31 91 ALA A N 1
ATOM 673 C CA . ALA A 1 91 ? -7.122 -3.500 5.489 1.00 88.31 91 ALA A CA 1
ATOM 674 C C . ALA A 1 91 ? -8.178 -2.632 6.200 1.00 88.31 91 ALA A C 1
ATOM 676 O O . ALA A 1 91 ? -7.841 -1.725 6.960 1.00 88.31 91 ALA A O 1
ATOM 677 N N . ARG A 1 92 ? -9.466 -2.936 6.005 1.00 88.88 92 ARG A N 1
ATOM 678 C CA . ARG A 1 92 ? -10.582 -2.237 6.656 1.00 88.88 92 ARG A CA 1
ATOM 679 C C . ARG A 1 92 ? -10.573 -2.440 8.171 1.00 88.88 92 ARG A C 1
ATOM 681 O O . ARG A 1 92 ? -10.808 -1.487 8.910 1.00 88.88 92 ARG A O 1
ATOM 688 N N . LEU A 1 93 ? -10.286 -3.659 8.630 1.00 87.12 93 LEU A N 1
ATOM 689 C CA . LEU A 1 93 ? -10.145 -3.972 10.050 1.00 87.12 93 LEU A CA 1
ATOM 690 C C . LEU A 1 93 ? -8.980 -3.202 10.681 1.00 87.12 93 LEU A C 1
ATOM 692 O O . LEU A 1 93 ? -9.146 -2.660 11.772 1.00 87.12 93 LEU A O 1
ATOM 696 N N . ALA A 1 94 ? -7.836 -3.132 9.994 1.00 86.94 94 ALA A N 1
ATOM 697 C CA . ALA A 1 94 ? -6.649 -2.407 10.442 1.00 86.94 94 ALA A CA 1
ATOM 698 C C . ALA A 1 94 ? -6.933 -0.907 10.596 1.00 86.94 94 ALA A C 1
ATOM 700 O O . ALA A 1 94 ? -6.649 -0.318 11.635 1.00 86.94 94 ALA A O 1
ATOM 701 N N . LEU A 1 95 ? -7.575 -0.307 9.590 1.00 86.50 95 LEU A N 1
ATOM 702 C CA . LEU A 1 95 ? -7.934 1.114 9.578 1.00 86.50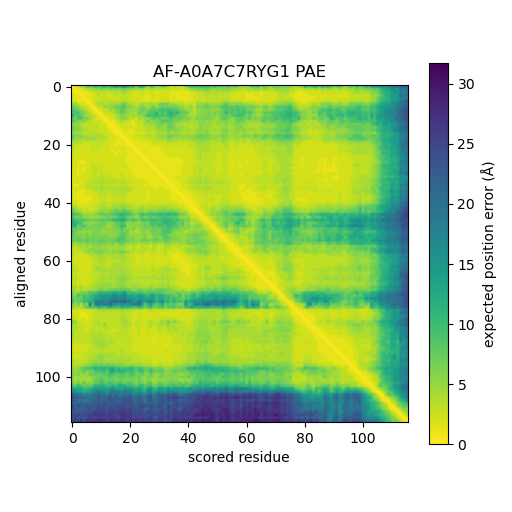 95 LEU A CA 1
ATOM 703 C C . LEU A 1 95 ? -8.992 1.496 10.625 1.00 86.50 95 LEU A C 1
ATOM 705 O O . LEU A 1 95 ? -9.111 2.669 10.973 1.00 86.50 95 LEU A O 1
ATOM 709 N N . ALA A 1 96 ? -9.766 0.529 11.123 1.00 86.88 96 ALA A N 1
ATOM 710 C CA . ALA A 1 96 ? -10.754 0.744 12.177 1.00 86.88 96 ALA A CA 1
ATOM 711 C C . ALA A 1 96 ? -10.160 0.669 13.598 1.00 86.88 96 ALA A C 1
ATOM 713 O O . ALA A 1 96 ? -10.861 0.983 14.563 1.00 86.88 96 ALA A O 1
ATOM 714 N N . GLN A 1 97 ? -8.897 0.247 13.753 1.00 84.75 97 GLN A N 1
ATOM 715 C CA . GLN A 1 97 ? -8.264 0.147 15.067 1.00 84.75 97 GLN A CA 1
ATOM 716 C C . GLN A 1 97 ? -7.944 1.534 15.632 1.00 84.75 97 GLN A C 1
ATOM 718 O O . GLN A 1 97 ? -7.364 2.387 14.968 1.00 84.75 97 GLN A O 1
ATOM 723 N N . SER A 1 98 ? -8.287 1.746 16.902 1.00 78.06 98 SER A N 1
ATOM 724 C CA . SER A 1 98 ? -7.985 2.985 17.633 1.00 78.06 98 SER A CA 1
ATOM 725 C C . SER A 1 98 ? -6.615 2.969 18.318 1.00 78.06 98 SER A C 1
ATOM 727 O O . SER A 1 98 ? -6.160 4.000 18.811 1.00 78.06 98 SER A O 1
ATOM 729 N N . LYS A 1 99 ? -5.960 1.803 18.367 1.00 81.31 99 LYS A N 1
ATOM 730 C CA . LYS A 1 99 ? -4.630 1.597 18.949 1.00 81.31 99 LYS A CA 1
ATOM 731 C C . LYS A 1 99 ? -3.656 1.102 17.875 1.00 81.31 99 LYS A C 1
ATOM 733 O O . LYS A 1 99 ? -4.084 0.351 16.995 1.00 81.31 99 LYS A O 1
ATOM 738 N N . PRO A 1 100 ? -2.357 1.445 17.970 1.00 80.44 100 PRO A N 1
ATOM 739 C CA . PRO A 1 100 ? -1.325 0.863 17.116 1.00 80.44 100 PRO A CA 1
ATOM 740 C C . PRO A 1 100 ? -1.390 -0.663 17.179 1.00 80.44 100 PRO A C 1
ATOM 742 O O . PRO A 1 100 ? -1.276 -1.245 18.257 1.00 80.44 100 PRO A O 1
ATOM 745 N N . THR A 1 101 ? -1.629 -1.294 16.034 1.00 82.62 101 THR A N 1
ATOM 746 C CA . THR A 1 101 ? -1.854 -2.737 15.925 1.00 82.62 101 THR A CA 1
ATOM 747 C C . THR A 1 101 ? -1.017 -3.265 14.774 1.00 82.62 101 THR A C 1
ATOM 749 O O . THR A 1 101 ? -1.005 -2.667 13.700 1.00 82.62 101 THR A O 1
ATOM 752 N N . VAL A 1 102 ? -0.326 -4.379 15.000 1.00 81.31 102 VAL A N 1
ATOM 753 C CA . VAL A 1 102 ? 0.395 -5.105 13.952 1.00 81.31 102 VAL A CA 1
ATOM 754 C C . VAL A 1 102 ? -0.431 -6.330 13.588 1.00 81.31 102 VAL A C 1
ATOM 756 O O . VAL A 1 102 ? -0.870 -7.055 14.478 1.00 81.31 102 VAL A O 1
ATOM 759 N N . LEU A 1 103 ? -0.675 -6.528 12.295 1.00 77.81 103 LEU A N 1
ATOM 760 C CA . LEU A 1 103 ? -1.414 -7.672 11.769 1.00 77.81 103 LEU A CA 1
ATOM 761 C C . LEU A 1 103 ? -0.467 -8.507 10.912 1.00 77.81 103 LEU A C 1
ATOM 763 O O . LEU A 1 103 ? 0.186 -7.968 10.021 1.00 77.81 103 LEU A O 1
ATOM 767 N N . TYR A 1 104 ? -0.424 -9.811 11.173 1.00 68.38 104 TYR A N 1
ATOM 768 C CA . TYR A 1 104 ? 0.365 -10.769 10.407 1.00 68.38 104 TYR A CA 1
ATOM 769 C C . TYR A 1 104 ? -0.575 -11.724 9.673 1.00 68.38 104 TYR A C 1
ATOM 771 O O . TYR A 1 104 ? -1.498 -12.269 10.275 1.00 68.38 104 TYR A O 1
ATOM 779 N N . ASP A 1 105 ? -0.321 -11.963 8.386 1.00 59.03 105 ASP A N 1
ATOM 780 C CA . ASP A 1 105 ? -1.124 -12.888 7.568 1.00 59.03 105 ASP A CA 1
ATOM 781 C C . ASP A 1 105 ? -0.995 -14.355 8.039 1.00 59.03 105 ASP A C 1
ATOM 783 O O . ASP A 1 105 ? -1.873 -15.181 7.816 1.00 59.03 105 ASP A O 1
ATOM 787 N N . SER A 1 106 ? 0.075 -14.688 8.770 1.00 56.03 106 SER A N 1
ATOM 788 C CA . SER A 1 106 ? 0.303 -16.027 9.328 1.00 56.03 106 SER A CA 1
ATOM 789 C C . SER A 1 106 ? -0.532 -16.355 10.573 1.00 56.03 106 SER A C 1
ATOM 791 O O . SER A 1 106 ? -0.552 -17.512 10.988 1.00 56.03 106 SER A O 1
ATOM 793 N N . GLU A 1 107 ? -1.227 -15.385 11.175 1.00 49.69 107 GLU A N 1
ATOM 794 C CA . GLU A 1 107 ? -2.118 -15.612 12.323 1.00 49.69 107 GLU A CA 1
ATOM 795 C C . GLU A 1 107 ? -3.590 -15.671 11.882 1.00 49.69 107 GLU A C 1
ATOM 797 O O . GLU A 1 107 ? -4.435 -14.874 12.285 1.00 49.69 107 GLU A O 1
ATOM 802 N N . VAL A 1 108 ? -3.918 -16.638 11.022 1.00 47.72 108 VAL A N 1
ATOM 803 C CA . VAL A 1 108 ? -5.282 -16.826 10.489 1.00 47.72 108 VAL A CA 1
ATOM 804 C C . VAL A 1 108 ? -6.294 -17.193 11.594 1.00 47.72 108 VAL A C 1
ATOM 806 O O . VAL A 1 108 ? -7.486 -16.916 11.457 1.00 47.72 108 VAL A O 1
ATOM 809 N N . ASP A 1 109 ? -5.831 -17.737 12.725 1.00 50.72 109 ASP A N 1
ATOM 810 C CA . ASP A 1 109 ? -6.688 -18.192 13.831 1.00 50.72 109 ASP A CA 1
ATOM 811 C C . ASP A 1 109 ? -7.136 -17.081 14.804 1.00 50.72 109 ASP A C 1
ATOM 813 O O . ASP A 1 109 ? -7.991 -17.326 15.657 1.00 50.72 109 ASP A O 1
ATOM 817 N N . THR A 1 110 ? -6.608 -15.854 14.697 1.00 51.38 110 THR A N 1
ATOM 818 C CA . THR A 1 110 ? -6.941 -14.742 15.617 1.00 51.38 110 THR A CA 1
ATOM 819 C C . THR A 1 110 ? -7.801 -13.646 14.987 1.00 51.38 110 THR A C 1
ATOM 821 O O . THR A 1 110 ? -8.284 -12.763 15.703 1.00 51.38 110 THR A O 1
ATOM 824 N N . ILE A 1 111 ? -8.068 -13.703 13.678 1.00 52.12 111 ILE A N 1
ATOM 825 C CA . ILE A 1 111 ? -8.933 -12.730 13.001 1.00 52.12 111 ILE A CA 1
ATOM 826 C C . ILE A 1 111 ? -10.403 -13.068 13.308 1.00 52.12 111 ILE A C 1
ATOM 828 O O . ILE A 1 111 ? -10.872 -14.149 12.937 1.00 52.12 111 ILE A O 1
ATOM 832 N N . PRO A 1 112 ? -11.180 -12.168 13.950 1.00 47.69 112 PRO A N 1
ATOM 833 C CA . PRO A 1 112 ? -12.596 -12.406 14.198 1.00 47.69 112 PRO A CA 1
ATOM 834 C C . PRO A 1 112 ? -13.309 -12.669 12.873 1.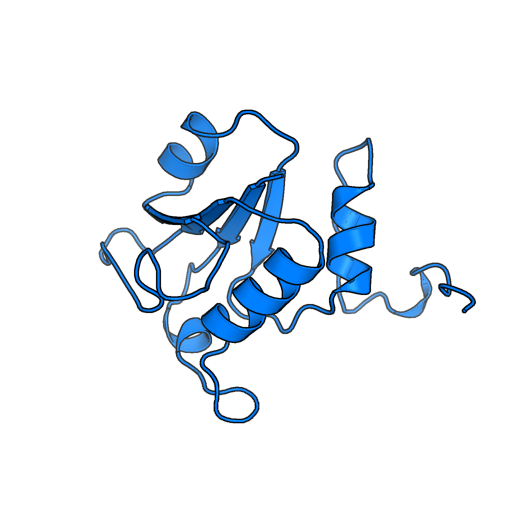00 47.69 112 PRO A C 1
ATOM 836 O O . PRO A 1 112 ? -13.257 -11.840 11.961 1.00 47.69 112 PRO A O 1
ATOM 839 N N . GLN A 1 113 ? -13.977 -13.819 12.757 1.00 46.72 113 GLN A N 1
ATOM 840 C CA . GLN A 1 113 ? -14.758 -14.137 11.567 1.00 46.72 113 GLN A CA 1
ATOM 841 C C . GLN A 1 113 ? -15.800 -13.039 11.337 1.00 46.72 113 GLN A C 1
ATOM 843 O O . GLN A 1 113 ? -16.747 -12.889 12.112 1.00 46.72 113 GLN A O 1
ATOM 848 N N . VAL A 1 114 ? -15.624 -12.274 10.259 1.00 39.19 114 VAL A N 1
ATOM 849 C CA . VAL A 1 114 ? -16.629 -11.329 9.773 1.00 39.19 114 VAL A CA 1
ATOM 850 C C . VAL A 1 114 ? -17.809 -12.165 9.286 1.00 39.19 114 VAL A C 1
ATOM 852 O O . VAL A 1 114 ? -17.775 -12.723 8.190 1.00 39.19 114 VAL A O 1
ATOM 855 N N . ARG A 1 115 ? -18.824 -12.322 10.141 1.00 35.81 115 ARG A N 1
ATOM 856 C CA . ARG A 1 115 ? -20.089 -12.956 9.764 1.00 35.81 115 ARG A CA 1
ATOM 857 C C . ARG A 1 115 ? -20.819 -12.018 8.804 1.00 35.81 115 ARG A C 1
ATOM 859 O O . ARG A 1 115 ? -21.110 -10.883 9.177 1.00 35.81 115 ARG A O 1
ATOM 866 N N . VAL A 1 116 ? -21.036 -12.496 7.579 1.00 37.50 116 VAL A N 1
ATOM 867 C CA . VAL A 1 116 ? -21.913 -11.880 6.569 1.00 37.50 116 VAL A CA 1
ATOM 868 C C . VAL A 1 116 ? -23.366 -12.116 6.958 1.00 37.50 116 VAL A C 1
ATOM 870 O O . VAL A 1 116 ? -23.654 -13.238 7.436 1.00 37.50 116 VAL A O 1
#

Sequence (116 aa):
MDAVILATDTSPLTLPVC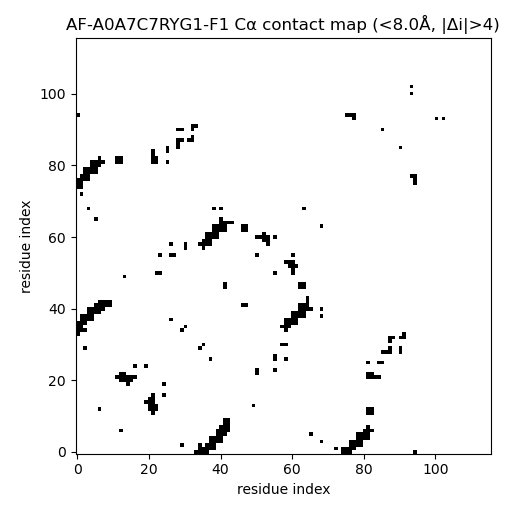GMPLVRRLLYTLRAAGVRKAFIVLPPDLRSLPPAPGDVPGVVVRHGSLGEALEDQEAPLLLVDGDIVLDERIARLALAQSKPTVLYDSEVDTIPQVRV

Secondary structure (DSSP, 8-state):
-EEEEE-SSSHHHHSEETTEEHHHHHHHHHHHTT--EEEEE--TT-S--SSPTTSSTT-EEEEE-HHHHHHT--SPEEEEETT----HHHHHHHHT-SS-----TT-TTSS-----

Foldseek 3Di:
DEEEEECADCVLQQDDDVHHRLQLQVVVLLVLLPHQEYEYEDDPVDQDDPPDQPNHPRHGYHYYHPVVVVVPDPADYHYHYSNDDDHSVVSNVCRPDPDDDDDDPVPPVPDPPPDD

pLDDT: 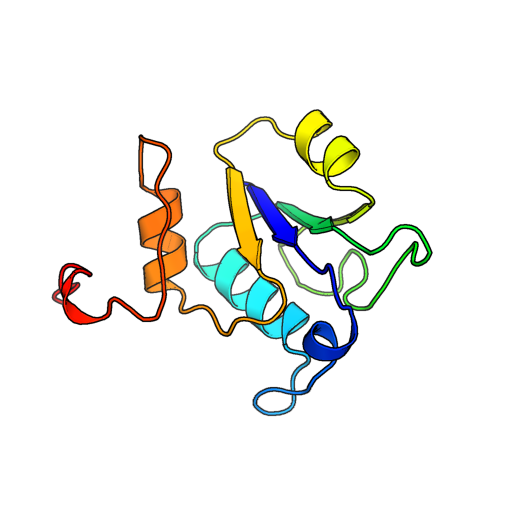mean 81.47, std 13.26, range [35.81, 93.44]

Radius of gyration: 13.86 Å; Cα contacts (8 Å, |Δi|>4): 175; chains: 1; bounding box: 40×33×34 Å

Mean predicted aligned error: 7.11 Å

Solvent-accessible surface area (backbone atoms only — not comparable to full-atom values): 6965 Å² total; per-residue (Å²): 82,36,33,37,32,45,24,83,60,64,69,50,27,65,41,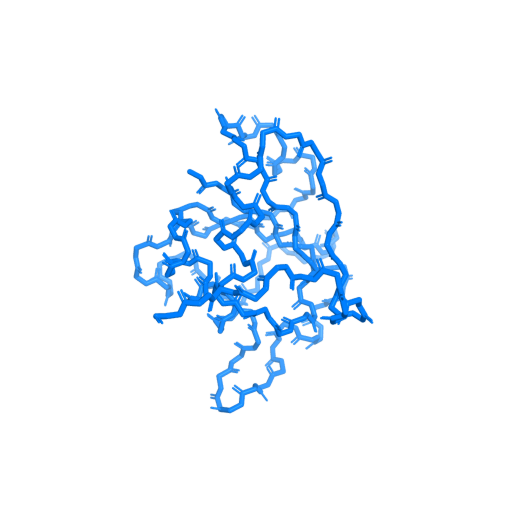65,54,96,86,36,33,31,42,55,54,41,50,52,30,41,40,74,42,58,30,40,38,37,31,38,24,40,42,96,93,47,81,76,61,87,69,51,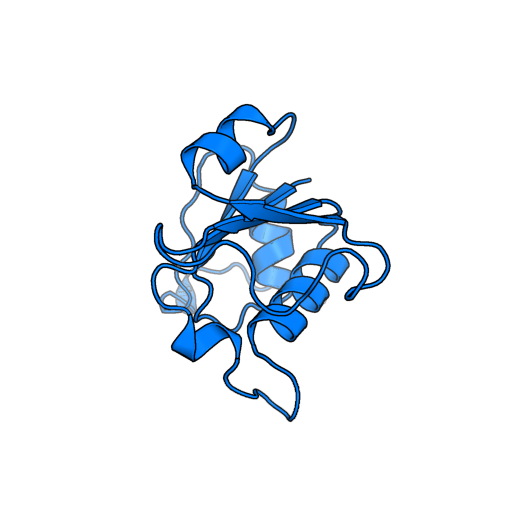69,66,71,47,87,79,35,50,46,46,64,43,45,65,67,63,54,59,76,74,57,93,56,72,74,46,81,40,65,34,78,56,88,71,55,40,68,59,52,35,55,58,73,67,51,94,58,96,76,89,86,61,88,87,52,70,88,75,59,78,81,81,81,128

Nearest PDB structures (foldseek):
  2yes-assembly2_B  TM=7.101E-01  e=7.143E-03  Mycobacterium tuberculosis H37Rv
  6tqg-assembly1_B  TM=6.386E-01  e=3.337E-03  Pseudomonas aeruginosa
  5hs2-assembly1_B  TM=7.012E-01  e=1.114E-02  Bacillus subtilis subsp. subtilis str. 168
  4kt7-assembly1_B  TM=6.217E-01  e=6.173E-02  Anaerococcus prevotii DSM 20548
  1vgw-assembly2_C  TM=6.263E-01  e=2.195E-01  Neisseria gonorrhoeae